Protein AF-A0A818W691-F1 (afdb_monomer_lite)

Secondary structure (DSSP, 8-state):
--HHHHHHHHHHHHHHHHHHHHHHHHHHHHHHHHHHTT-TTTTTS-HHHHHHHHHHHHHHHHHHHHHHHHHH--SSTTHHHHHHHHHHHHHHHHHHHHHHHHHHHHHHHHHHHHHHHHTT---HHHHHHHHHHHHHHHHHHHHHHHHHHHHHHHHHHHHHHHHHHHHHHHHHTT--

Sequence (176 aa):
MSHVSEIWIGSLVFGPIFAILFGTSSSSLVLGFIKYHECPLQPLLPQGLIGFGLIGSICSIVALILTIVSYFKVDDSGTHLWYLLYAIIMLVVYGICTITWTAIIILILRTKYSYYQSNNRMDPKSFCNSQIYHFTCIFAAIGATLVLISGIWLILCLCRKFHRFLRKTLSIEKSQ

Organism: NCBI:txid392032

pLDDT: mean 71.02, std 13.77, range [42.53, 91.44]

Foldseek 3Di:
DPPVVPVLLVLLVVLLVLLCVLLVVLVVVVVVVCVVDPDPCVPVPDVVLVVLSVLLNVLSVQLNVLQVVLVVPVPDPPVSLVSLVSSLVSLVSSLVSLVVSLVVLVVVVVVVVVVCVVVVDPDVVVVVVVVVSVVSSVSSVVSSVSSVVSSVVSVVVSVVVVVVVVVVVVVVVVVD

Radius of gyration: 21.74 Å; chains: 1; bounding box: 58×25×66 Å

Structure (mmCIF, N/CA/C/O backbone):
data_AF-A0A818W691-F1
#
_entry.id   AF-A0A818W691-F1
#
loop_
_atom_site.group_PDB
_atom_site.id
_atom_site.type_symbol
_atom_site.label_atom_id
_atom_site.label_alt_id
_atom_site.label_comp_id
_atom_site.label_asym_id
_atom_site.label_entity_id
_atom_site.label_seq_id
_atom_site.pdbx_PDB_ins_code
_atom_site.Cartn_x
_atom_site.Cartn_y
_atom_site.Cartn_z
_atom_site.occupancy
_atom_site.B_iso_or_equiv
_atom_site.auth_seq_id
_atom_site.auth_comp_id
_atom_site.auth_asym_id
_atom_site.auth_atom_id
_atom_site.pdbx_PDB_model_num
ATOM 1 N N . MET A 1 1 ? -1.753 -1.498 31.728 1.00 46.81 1 MET A N 1
ATOM 2 C CA . MET A 1 1 ? -2.183 -1.793 30.337 1.00 46.81 1 MET A CA 1
ATOM 3 C C . MET A 1 1 ? -2.006 -0.582 29.397 1.00 46.81 1 MET A C 1
ATOM 5 O O . MET A 1 1 ? -2.586 -0.596 28.323 1.00 46.81 1 MET A O 1
ATOM 9 N N . SER A 1 2 ? -1.195 0.429 29.760 1.00 50.66 2 SER A N 1
ATOM 10 C CA . SER A 1 2 ? -1.089 1.734 29.071 1.00 50.66 2 SER A CA 1
ATOM 11 C C . SER A 1 2 ? 0.131 1.895 28.148 1.00 50.66 2 SER A C 1
ATOM 13 O O . SER A 1 2 ? 0.031 2.585 27.142 1.00 50.66 2 SER A O 1
ATOM 15 N N . HIS A 1 3 ? 1.254 1.218 28.409 1.00 42.53 3 HIS A N 1
ATOM 16 C CA . HIS A 1 3 ? 2.456 1.362 27.565 1.00 42.53 3 HIS A CA 1
ATOM 17 C C . HIS A 1 3 ? 2.389 0.615 26.226 1.00 42.53 3 HIS A C 1
ATOM 19 O O . HIS A 1 3 ? 3.056 0.985 25.264 1.00 42.53 3 HIS A O 1
ATOM 25 N N . VAL A 1 4 ? 1.557 -0.426 26.141 1.00 47.03 4 VAL A N 1
ATOM 26 C CA . VAL A 1 4 ? 1.368 -1.183 24.897 1.00 47.03 4 VAL A CA 1
ATOM 27 C C . VAL A 1 4 ? 0.555 -0.361 23.887 1.00 47.03 4 VAL A C 1
ATOM 29 O O . VAL A 1 4 ? 0.686 -0.580 22.701 1.00 47.03 4 VAL A O 1
ATOM 32 N N . SER A 1 5 ? -0.230 0.637 24.295 1.00 55.06 5 SER A N 1
ATOM 33 C CA . SER A 1 5 ? -1.013 1.465 23.359 1.00 55.06 5 SER A CA 1
ATOM 34 C C . SER A 1 5 ? -0.168 2.440 22.526 1.00 55.06 5 SER A C 1
ATOM 36 O O . SER A 1 5 ? -0.491 2.680 21.366 1.00 55.06 5 SER A O 1
ATOM 38 N N . GLU A 1 6 ? 0.921 2.982 23.077 1.00 49.81 6 GLU A N 1
ATOM 39 C CA . GLU A 1 6 ? 1.684 4.074 22.443 1.00 49.81 6 GLU A CA 1
ATOM 40 C C . GLU A 1 6 ? 2.634 3.580 21.347 1.00 49.81 6 GLU A C 1
ATOM 42 O O . GLU A 1 6 ? 2.673 4.143 20.253 1.00 49.81 6 GLU A O 1
ATOM 47 N N . ILE A 1 7 ? 3.329 2.461 21.591 1.00 53.62 7 ILE A N 1
ATOM 48 C CA . ILE A 1 7 ? 4.198 1.819 20.587 1.00 53.62 7 ILE A CA 1
ATOM 49 C C . ILE A 1 7 ? 3.382 1.424 19.341 1.00 53.62 7 ILE A C 1
ATOM 51 O O . ILE A 1 7 ? 3.885 1.458 18.219 1.00 53.62 7 ILE A O 1
ATOM 55 N N . TRP A 1 8 ? 2.099 1.104 19.527 1.00 57.72 8 TRP A N 1
ATOM 56 C CA . TRP A 1 8 ? 1.215 0.598 18.480 1.00 57.72 8 TRP A CA 1
ATOM 57 C C . TRP A 1 8 ? 0.685 1.705 17.575 1.00 57.72 8 TRP A C 1
ATOM 59 O O . TRP A 1 8 ? 0.510 1.479 16.381 1.00 57.72 8 TRP A O 1
ATOM 69 N N . ILE A 1 9 ? 0.486 2.907 18.119 1.00 60.22 9 ILE A N 1
ATOM 70 C CA . ILE A 1 9 ? 0.167 4.100 17.327 1.00 60.22 9 ILE A CA 1
ATOM 71 C C . ILE A 1 9 ? 1.345 4.429 16.413 1.00 60.22 9 ILE A C 1
ATOM 73 O O . ILE A 1 9 ? 1.136 4.682 15.231 1.00 60.22 9 ILE A O 1
ATOM 77 N N . GLY A 1 10 ? 2.577 4.324 16.924 1.00 56.06 10 GLY A N 1
ATOM 78 C CA . GLY A 1 10 ? 3.783 4.472 16.114 1.00 56.06 10 GLY A CA 1
ATOM 79 C C . GLY A 1 10 ? 3.757 3.544 14.901 1.00 56.06 10 GLY A C 1
ATOM 80 O O . GLY A 1 10 ? 3.788 4.013 13.768 1.00 56.06 10 GLY A O 1
ATOM 81 N N . SER A 1 11 ? 3.608 2.233 15.110 1.00 57.53 11 SER A N 1
ATOM 82 C CA . SER A 1 11 ? 3.603 1.247 14.014 1.00 57.53 11 SER A CA 1
ATOM 83 C C . SER A 1 11 ? 2.513 1.514 12.966 1.00 57.53 11 SER A C 1
ATOM 85 O O . SER A 1 11 ? 2.735 1.331 11.769 1.00 57.53 11 SER A O 1
ATOM 87 N N . LEU A 1 12 ? 1.342 1.965 13.420 1.00 55.66 12 LEU A N 1
ATOM 88 C CA . LEU A 1 12 ? 0.167 2.207 12.586 1.00 55.66 12 LEU A CA 1
ATOM 89 C C . LEU A 1 12 ? 0.257 3.532 11.811 1.00 55.66 12 LEU A C 1
ATOM 91 O O . LEU A 1 12 ? -0.306 3.641 10.728 1.00 55.66 12 LEU A O 1
ATOM 95 N N . VAL A 1 13 ? 1.015 4.504 12.323 1.00 63.59 13 VAL A N 1
ATOM 96 C CA . VAL A 1 13 ? 1.348 5.767 11.645 1.00 63.59 13 VAL A CA 1
ATOM 97 C C . VAL A 1 13 ? 2.524 5.584 10.678 1.00 63.59 13 VAL A C 1
ATOM 99 O O . VAL A 1 13 ? 2.503 6.124 9.571 1.00 63.59 13 VAL A O 1
ATOM 102 N N . PHE A 1 14 ? 3.528 4.779 11.040 1.00 60.81 14 PHE A N 1
ATOM 103 C CA . PHE A 1 14 ? 4.702 4.553 10.194 1.00 60.81 14 PHE A CA 1
ATOM 104 C C . PHE A 1 14 ? 4.373 3.783 8.911 1.00 60.81 14 PHE A C 1
ATOM 106 O O . PHE A 1 14 ? 4.964 4.087 7.880 1.00 60.81 14 PHE A O 1
ATOM 113 N N . GLY A 1 15 ? 3.415 2.848 8.931 1.00 62.84 15 GLY A N 1
ATOM 114 C CA . GLY A 1 15 ? 3.008 2.089 7.739 1.00 62.84 15 GLY A CA 1
ATOM 115 C C . GLY A 1 15 ? 2.521 2.978 6.579 1.00 62.84 15 GLY A C 1
ATOM 116 O O . GLY A 1 15 ? 3.100 2.917 5.495 1.00 62.84 15 GLY A O 1
ATOM 117 N N . PRO A 1 16 ? 1.518 3.850 6.789 1.00 53.06 16 PRO A N 1
ATOM 118 C CA . PRO A 1 16 ? 1.039 4.818 5.800 1.00 53.06 16 PRO A CA 1
ATOM 119 C C . PRO A 1 16 ? 2.085 5.859 5.389 1.00 53.06 16 PRO A C 1
ATOM 121 O O . PRO A 1 16 ? 2.138 6.237 4.224 1.00 53.06 16 PRO A O 1
ATOM 124 N N . ILE A 1 17 ? 2.942 6.313 6.312 1.00 63.97 17 ILE A N 1
ATOM 125 C CA . ILE A 1 17 ? 4.031 7.246 5.980 1.00 63.97 17 ILE A CA 1
ATOM 126 C C . ILE A 1 17 ? 5.045 6.572 5.053 1.00 63.97 17 ILE A C 1
ATOM 128 O O . ILE A 1 17 ? 5.413 7.153 4.036 1.00 63.97 17 ILE A O 1
ATOM 132 N N . PHE A 1 18 ? 5.451 5.335 5.346 1.00 59.34 18 PHE A N 1
ATOM 133 C CA . PHE A 1 18 ? 6.291 4.547 4.445 1.00 59.34 18 PHE A CA 1
ATOM 134 C C . PHE A 1 18 ? 5.572 4.272 3.116 1.00 59.34 18 PHE A C 1
ATOM 136 O O . PHE A 1 18 ? 6.161 4.437 2.057 1.00 59.34 18 PHE A O 1
ATOM 143 N N . ALA A 1 19 ? 4.285 3.931 3.127 1.00 54.50 19 ALA A N 1
ATOM 144 C CA . ALA A 1 19 ? 3.497 3.752 1.908 1.00 54.50 19 ALA A CA 1
ATOM 145 C C . ALA A 1 19 ? 3.485 5.007 1.019 1.00 54.50 19 ALA A C 1
ATOM 147 O O . ALA A 1 19 ? 3.693 4.909 -0.187 1.00 54.50 19 ALA A O 1
ATOM 148 N N . ILE A 1 20 ? 3.301 6.191 1.608 1.00 60.81 20 ILE A N 1
ATOM 149 C CA . ILE A 1 20 ? 3.316 7.465 0.884 1.00 60.81 20 ILE A CA 1
ATOM 150 C C . ILE A 1 20 ? 4.730 7.775 0.401 1.00 60.81 20 ILE A C 1
ATOM 152 O O . ILE A 1 20 ? 4.916 8.012 -0.789 1.00 60.81 20 ILE A O 1
ATOM 156 N N . LEU A 1 21 ? 5.733 7.731 1.282 1.00 59.38 21 LEU A N 1
ATOM 157 C CA . LEU A 1 21 ? 7.122 8.031 0.933 1.00 59.38 21 LEU A CA 1
ATOM 158 C C . LEU A 1 21 ? 7.630 7.107 -0.167 1.00 59.38 21 LEU A C 1
ATOM 160 O O . LEU A 1 21 ? 8.234 7.580 -1.117 1.00 59.38 21 LEU A O 1
ATOM 164 N N . PHE A 1 22 ? 7.359 5.810 -0.104 1.00 55.41 22 PHE A N 1
ATOM 165 C CA . PHE A 1 22 ? 7.878 4.869 -1.092 1.00 55.41 22 PHE A CA 1
ATOM 166 C C . PHE A 1 22 ? 6.965 4.740 -2.321 1.00 55.41 22 PHE A C 1
ATOM 168 O O . PHE A 1 22 ? 7.475 4.595 -3.431 1.00 55.41 22 PHE A O 1
ATOM 175 N N . GLY A 1 23 ? 5.642 4.874 -2.185 1.00 53.00 23 GLY A N 1
ATOM 176 C CA . GLY A 1 23 ? 4.678 4.802 -3.294 1.00 53.00 23 GLY A CA 1
ATOM 177 C C . GLY A 1 23 ? 4.616 6.062 -4.169 1.00 53.00 23 GLY A C 1
ATOM 178 O O . GLY A 1 23 ? 4.539 5.971 -5.397 1.00 53.00 23 GLY A O 1
ATOM 179 N N . THR A 1 24 ? 4.716 7.257 -3.575 1.00 61.56 24 THR A N 1
ATOM 180 C CA . THR A 1 24 ? 4.708 8.523 -4.339 1.00 61.56 24 THR A CA 1
ATOM 181 C C . THR A 1 24 ? 6.079 8.851 -4.931 1.00 61.56 24 THR A C 1
ATOM 183 O O . THR A 1 24 ? 6.164 9.292 -6.084 1.00 61.56 24 THR A O 1
ATOM 186 N N . SER A 1 25 ? 7.163 8.562 -4.201 1.00 53.34 25 SER A N 1
ATOM 187 C CA . SER A 1 25 ? 8.526 8.762 -4.708 1.00 53.34 25 SER A CA 1
ATOM 188 C C . SER A 1 25 ? 8.839 7.826 -5.864 1.00 53.34 25 SER A C 1
ATOM 190 O O . SER A 1 25 ? 9.419 8.273 -6.846 1.00 53.34 25 SER A O 1
ATOM 192 N N . SER A 1 26 ? 8.412 6.558 -5.800 1.00 56.44 26 SER A N 1
ATOM 193 C CA . SER A 1 26 ? 8.598 5.610 -6.906 1.00 56.44 26 SER A CA 1
ATOM 194 C C . SER A 1 26 ? 7.853 6.051 -8.165 1.00 56.44 26 SER A C 1
ATOM 196 O O . SER A 1 26 ? 8.435 6.039 -9.245 1.00 56.44 26 SER A O 1
ATOM 198 N N . SER A 1 27 ? 6.619 6.542 -8.036 1.00 56.25 27 SER A N 1
ATOM 199 C CA . SER A 1 27 ? 5.847 7.074 -9.167 1.00 56.25 27 SER A CA 1
ATOM 200 C C . SER A 1 27 ? 6.526 8.291 -9.813 1.00 56.25 27 SER A C 1
ATOM 202 O O . SER A 1 27 ? 6.600 8.385 -11.037 1.00 56.25 27 SER A O 1
ATOM 204 N N . SER A 1 28 ? 7.085 9.192 -8.999 1.00 55.03 28 SER A N 1
ATOM 205 C CA . SER A 1 28 ? 7.739 10.428 -9.457 1.00 55.03 28 SER A CA 1
ATOM 206 C C . SER A 1 28 ? 9.132 10.181 -10.051 1.00 55.03 28 SER A C 1
ATOM 208 O O . SER A 1 28 ? 9.478 10.777 -11.069 1.00 55.03 28 SER A O 1
ATOM 210 N N . LEU A 1 29 ? 9.914 9.262 -9.470 1.00 54.25 29 LEU A N 1
ATOM 211 C CA . LEU A 1 29 ? 11.198 8.801 -10.015 1.00 54.25 29 LEU A CA 1
ATOM 212 C C . LEU A 1 29 ? 11.010 8.075 -11.347 1.00 54.25 29 LEU A C 1
ATOM 214 O O . LEU A 1 29 ? 11.737 8.349 -12.300 1.00 54.25 29 LEU A O 1
ATOM 218 N N . VAL A 1 30 ? 10.006 7.198 -11.435 1.00 54.53 30 VAL A N 1
ATOM 219 C CA . VAL A 1 30 ? 9.669 6.493 -12.677 1.00 54.53 30 VAL A CA 1
ATOM 220 C C . VAL A 1 30 ? 9.212 7.489 -13.750 1.00 54.53 30 VAL A C 1
ATOM 222 O O . VAL A 1 30 ? 9.697 7.422 -14.876 1.00 54.53 30 VAL A O 1
ATOM 225 N N . LEU A 1 31 ? 8.367 8.471 -13.412 1.00 51.84 31 LEU A N 1
ATOM 226 C CA . LEU A 1 31 ? 7.944 9.532 -14.339 1.00 51.84 31 LEU A CA 1
ATOM 227 C C . LEU A 1 31 ? 9.098 10.438 -14.789 1.00 51.84 31 LEU A C 1
ATOM 229 O O . LEU A 1 31 ? 9.180 10.775 -15.970 1.00 51.84 31 LEU A O 1
ATOM 233 N N . GLY A 1 32 ? 10.007 10.800 -13.880 1.00 54.72 32 GLY A N 1
ATOM 234 C CA . GLY A 1 32 ? 11.215 11.560 -14.200 1.00 54.72 32 GLY A CA 1
ATOM 235 C C . GLY A 1 32 ? 12.119 10.813 -15.180 1.00 54.72 32 GLY A C 1
ATOM 236 O O . GLY A 1 32 ? 12.560 11.394 -16.168 1.00 54.72 32 GLY A O 1
ATOM 237 N N . PHE A 1 33 ? 12.312 9.507 -14.974 1.00 53.66 33 PHE A N 1
ATOM 238 C CA . PHE A 1 33 ? 13.090 8.651 -15.875 1.00 53.66 33 PHE A CA 1
ATOM 239 C C . PHE A 1 33 ? 12.424 8.435 -17.240 1.00 53.66 33 PHE A C 1
ATOM 241 O O . PHE A 1 33 ? 13.113 8.432 -18.259 1.00 53.66 33 PHE A O 1
ATOM 248 N N . ILE A 1 34 ? 11.095 8.284 -17.282 1.00 50.22 34 ILE A N 1
ATOM 249 C CA . ILE A 1 34 ? 10.334 8.176 -18.539 1.00 50.22 34 ILE A CA 1
ATOM 250 C C . ILE A 1 34 ? 10.419 9.481 -19.335 1.00 50.22 34 ILE A C 1
ATOM 252 O O . ILE A 1 34 ? 10.507 9.437 -20.554 1.00 50.22 34 ILE A O 1
ATOM 256 N N . LYS A 1 35 ? 10.424 10.637 -18.664 1.00 47.94 35 LYS A N 1
ATOM 257 C CA . LYS A 1 35 ? 10.560 11.943 -19.320 1.00 47.94 35 LYS A CA 1
ATOM 258 C C . LYS A 1 35 ? 11.983 12.203 -19.829 1.00 47.94 35 LYS A C 1
ATOM 260 O O . LYS A 1 35 ? 12.150 12.941 -20.791 1.00 47.94 35 LYS A O 1
ATOM 265 N N . TYR A 1 36 ? 12.995 11.611 -19.190 1.00 45.16 36 TYR A N 1
ATOM 266 C CA . TYR A 1 36 ? 14.406 11.815 -19.537 1.00 45.16 36 TYR A CA 1
ATOM 267 C C . TYR A 1 36 ? 14.874 10.998 -20.749 1.00 45.16 36 TYR A C 1
ATOM 269 O O . TYR A 1 36 ? 15.853 11.349 -21.402 1.00 45.16 36 TYR A O 1
ATOM 277 N N . HIS A 1 37 ? 14.184 9.904 -21.061 1.00 51.91 37 HIS A N 1
ATOM 278 C CA . HIS A 1 37 ? 14.412 9.145 -22.280 1.00 51.91 37 HIS A CA 1
ATOM 279 C C . HIS A 1 37 ? 13.219 9.363 -23.201 1.00 51.91 37 HIS A C 1
ATOM 281 O O . HIS A 1 37 ? 12.149 8.844 -22.908 1.00 51.91 37 HIS A O 1
ATOM 287 N N . GLU A 1 38 ? 13.411 10.098 -24.301 1.00 44.25 38 GLU A N 1
ATOM 288 C CA . GLU A 1 38 ? 12.469 10.263 -25.422 1.00 44.25 38 GLU A CA 1
ATOM 289 C C . GLU A 1 38 ? 12.095 8.899 -26.030 1.00 44.25 38 GLU A C 1
ATOM 291 O O . GLU A 1 38 ? 12.539 8.489 -27.098 1.00 44.25 38 GLU A O 1
ATOM 296 N N . CYS A 1 39 ? 11.325 8.114 -25.291 1.00 45.84 39 CYS A N 1
ATOM 297 C CA . CYS A 1 39 ? 10.866 6.806 -25.687 1.00 45.84 39 CYS A CA 1
ATOM 298 C C . CYS A 1 39 ? 9.497 7.009 -26.342 1.00 45.84 39 CYS A C 1
ATOM 300 O O . CYS A 1 39 ? 8.553 7.372 -25.636 1.00 45.84 39 CYS A O 1
ATOM 302 N N . PRO A 1 40 ? 9.318 6.698 -27.638 1.00 46.47 40 PRO A N 1
ATOM 303 C CA . PRO A 1 40 ? 8.019 6.793 -28.318 1.00 46.47 40 PRO A CA 1
ATOM 304 C C . PRO A 1 40 ? 6.945 5.826 -27.765 1.00 46.47 40 PRO A C 1
ATOM 306 O O . PRO A 1 40 ? 5.837 5.767 -28.283 1.00 46.47 40 PRO A O 1
ATOM 309 N N . LEU A 1 41 ? 7.245 5.089 -26.686 1.00 44.41 41 LEU A N 1
ATOM 310 C CA . LEU A 1 41 ? 6.322 4.266 -25.892 1.00 44.41 41 LEU A CA 1
ATOM 311 C C . LEU A 1 41 ? 5.633 5.020 -24.738 1.00 44.41 41 LEU A C 1
ATOM 313 O O . LEU A 1 41 ? 4.806 4.434 -24.040 1.00 44.41 41 LEU A O 1
ATOM 317 N N . GLN A 1 42 ? 5.918 6.315 -24.557 1.00 45.03 42 GLN A N 1
ATOM 318 C CA . GLN A 1 42 ? 5.209 7.190 -23.619 1.00 45.03 42 GLN A CA 1
ATOM 319 C C . GLN A 1 42 ? 3.663 7.153 -23.725 1.00 45.03 42 GLN A C 1
ATOM 321 O O . GLN A 1 42 ? 3.032 7.253 -22.674 1.00 45.03 42 GLN A O 1
ATOM 326 N N . PRO A 1 43 ? 3.016 6.940 -24.897 1.00 49.78 43 PRO A N 1
ATOM 327 C CA . PRO A 1 43 ? 1.554 6.828 -24.949 1.00 49.78 43 PRO A CA 1
ATOM 328 C C . PRO A 1 43 ? 0.994 5.489 -24.432 1.00 49.78 43 PRO A C 1
ATOM 330 O O . PRO A 1 43 ? -0.202 5.404 -24.170 1.00 49.78 43 PRO A O 1
ATOM 333 N N . LEU A 1 44 ? 1.823 4.447 -24.271 1.00 46.41 44 LEU A N 1
ATOM 334 C CA . LEU A 1 44 ? 1.392 3.097 -23.866 1.00 46.41 44 LEU A CA 1
ATOM 335 C C . LEU A 1 44 ? 1.674 2.766 -22.398 1.00 46.41 44 LEU A C 1
ATOM 337 O O . LEU A 1 44 ? 1.136 1.781 -21.898 1.00 46.41 44 LEU A O 1
ATOM 341 N N . LEU A 1 45 ? 2.493 3.564 -21.705 1.00 50.97 45 LEU A N 1
ATOM 342 C CA . LEU A 1 45 ? 2.561 3.555 -20.242 1.00 50.97 45 LEU A CA 1
ATOM 343 C C . LEU A 1 45 ? 1.256 4.185 -19.747 1.00 50.97 45 LEU A C 1
ATOM 345 O O . LEU A 1 45 ? 1.136 5.411 -19.741 1.00 50.97 45 LEU A O 1
ATOM 349 N N . PRO A 1 46 ? 0.230 3.378 -19.434 1.00 54.47 46 PRO A N 1
ATOM 350 C CA . PRO A 1 46 ? -1.129 3.870 -19.366 1.00 54.47 46 PRO A CA 1
ATOM 351 C C . PRO A 1 46 ? -1.218 4.857 -18.210 1.00 54.47 46 PRO A C 1
ATOM 353 O O . PRO A 1 46 ? -0.753 4.562 -17.110 1.00 54.47 46 PRO A O 1
ATOM 356 N N . GLN A 1 47 ? -1.902 5.981 -18.410 1.00 60.16 47 GLN A N 1
ATOM 357 C CA . GLN A 1 47 ? -2.348 6.850 -17.313 1.00 60.16 47 GLN A CA 1
ATOM 358 C C . GLN A 1 47 ? -3.034 6.042 -16.186 1.00 60.16 47 GLN A C 1
ATOM 360 O O . GLN A 1 47 ? -2.975 6.421 -15.018 1.00 60.16 47 GLN A O 1
ATOM 365 N N . GLY A 1 48 ? -3.598 4.869 -16.511 1.00 59.12 48 GLY A N 1
ATOM 366 C CA . GLY A 1 48 ? -4.130 3.904 -15.547 1.00 59.12 48 GLY A CA 1
ATOM 367 C C . GLY A 1 48 ? -3.118 3.374 -14.520 1.00 59.12 48 GLY A C 1
ATOM 368 O O . GLY A 1 48 ? -3.496 3.163 -13.373 1.00 59.12 48 GLY A O 1
ATOM 369 N N . LEU A 1 49 ? -1.832 3.221 -14.866 1.00 65.56 49 LEU A N 1
ATOM 370 C CA . LEU A 1 49 ? -0.784 2.806 -13.916 1.00 65.56 49 LEU A CA 1
ATOM 371 C C . LEU A 1 49 ? -0.563 3.869 -12.834 1.00 65.56 49 LEU A C 1
ATOM 373 O O . LEU A 1 49 ? -0.401 3.542 -11.661 1.00 65.56 49 LEU A O 1
ATOM 377 N N . ILE A 1 50 ? -0.617 5.144 -13.218 1.00 68.81 50 ILE A N 1
ATOM 378 C CA . ILE A 1 50 ? -0.575 6.261 -12.270 1.00 68.81 50 ILE A CA 1
ATOM 379 C C . ILE A 1 50 ? -1.848 6.237 -11.417 1.00 68.81 50 ILE A C 1
ATOM 381 O O . ILE A 1 50 ? -1.765 6.364 -10.199 1.00 68.81 50 ILE A O 1
ATOM 385 N N . GLY A 1 51 ? -3.004 5.974 -12.037 1.00 77.56 51 GLY A N 1
ATOM 386 C CA . GLY A 1 51 ? -4.299 5.867 -11.364 1.00 77.56 51 GLY A CA 1
ATOM 387 C C . GLY A 1 51 ? -4.314 4.871 -10.200 1.00 77.56 51 GLY A C 1
ATOM 388 O O . GLY A 1 51 ? -4.723 5.239 -9.102 1.00 77.56 51 GLY A O 1
ATOM 389 N N . PHE A 1 52 ? -3.817 3.642 -10.387 1.00 80.88 52 PHE A N 1
ATOM 390 C CA . PHE A 1 52 ? -3.811 2.635 -9.313 1.00 80.88 52 PHE A CA 1
ATOM 391 C C . PHE A 1 52 ? -2.921 3.019 -8.125 1.00 80.88 52 PHE A C 1
ATOM 393 O O . PHE A 1 52 ? -3.334 2.849 -6.976 1.00 80.88 52 PHE A O 1
ATOM 400 N N . GLY A 1 53 ? -1.729 3.569 -8.383 1.00 75.62 53 GLY A N 1
ATOM 401 C CA . GLY A 1 53 ? -0.833 4.042 -7.321 1.00 75.62 53 GLY A CA 1
ATOM 402 C C . GLY A 1 53 ? -1.429 5.214 -6.529 1.00 75.62 53 GLY A C 1
ATOM 403 O O . GLY A 1 53 ? -1.342 5.259 -5.298 1.00 75.62 53 GLY A O 1
ATOM 404 N N . LEU A 1 54 ? -2.099 6.135 -7.227 1.00 82.50 54 LEU A N 1
ATOM 405 C CA . LEU A 1 54 ? -2.744 7.308 -6.634 1.00 82.50 54 LEU A CA 1
ATOM 406 C C . LEU A 1 54 ? -3.973 6.924 -5.799 1.00 82.50 54 LEU A C 1
ATOM 408 O O . LEU A 1 54 ? -4.083 7.351 -4.651 1.00 82.50 54 LEU A O 1
ATOM 412 N N . ILE A 1 55 ? -4.847 6.060 -6.329 1.00 86.12 55 ILE A N 1
ATOM 413 C CA . ILE A 1 55 ? -6.006 5.522 -5.596 1.00 86.12 55 ILE A CA 1
ATOM 414 C C . ILE A 1 55 ? -5.537 4.804 -4.331 1.00 86.12 55 ILE A C 1
ATOM 416 O O . ILE A 1 55 ? -6.059 5.069 -3.251 1.00 86.12 55 ILE A O 1
ATOM 420 N N . GLY A 1 56 ? -4.506 3.960 -4.441 1.00 84.38 56 GLY A N 1
ATOM 421 C CA . GLY A 1 56 ? -3.933 3.276 -3.287 1.00 84.38 56 GLY A CA 1
ATOM 422 C C . GLY A 1 56 ? -3.447 4.248 -2.207 1.00 84.38 56 GLY A C 1
ATOM 423 O O . GLY A 1 56 ? -3.778 4.090 -1.031 1.00 84.38 56 GLY A O 1
ATOM 424 N N . SER A 1 57 ? -2.737 5.302 -2.610 1.00 79.81 57 SER A N 1
ATOM 425 C CA . SER A 1 57 ? -2.244 6.337 -1.692 1.00 79.81 57 SER A CA 1
ATOM 426 C C . SER A 1 57 ? -3.389 7.074 -0.986 1.00 79.81 57 SER A C 1
ATOM 428 O O . SER A 1 57 ? -3.341 7.268 0.229 1.00 79.81 57 SER A O 1
ATOM 430 N N . ILE A 1 58 ? -4.452 7.429 -1.717 1.00 87.62 58 ILE A N 1
ATOM 431 C CA . ILE A 1 58 ? -5.650 8.066 -1.151 1.00 87.62 58 ILE A CA 1
ATOM 432 C C . ILE A 1 58 ? -6.329 7.128 -0.149 1.00 87.62 58 ILE A C 1
ATOM 434 O O . ILE A 1 58 ? -6.619 7.545 0.970 1.00 87.62 58 ILE A O 1
ATOM 438 N N . CYS A 1 59 ? -6.533 5.856 -0.504 1.00 89.38 59 CYS A N 1
ATOM 439 C CA . CYS A 1 59 ? -7.116 4.862 0.397 1.00 89.38 59 CYS A CA 1
ATOM 440 C C . CYS A 1 59 ? -6.297 4.710 1.686 1.00 89.38 59 CYS A C 1
ATOM 442 O O . CYS A 1 59 ? -6.876 4.659 2.770 1.00 89.38 59 CYS A O 1
ATOM 444 N N . SER A 1 60 ? -4.964 4.718 1.596 1.00 83.06 60 SER A N 1
ATOM 445 C CA . SER A 1 60 ? -4.080 4.687 2.767 1.00 83.06 60 SER A CA 1
A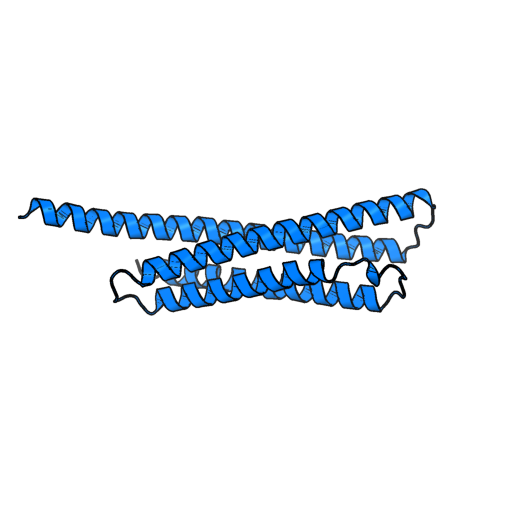TOM 446 C C . SER A 1 60 ? -4.259 5.919 3.668 1.00 83.06 60 SER A C 1
ATOM 448 O O . SER A 1 60 ? -4.332 5.786 4.890 1.00 83.06 60 SER A O 1
ATOM 450 N N . ILE A 1 61 ? -4.367 7.120 3.089 1.00 86.88 61 ILE A N 1
ATOM 451 C CA . ILE A 1 61 ? -4.595 8.364 3.847 1.00 86.88 61 ILE A CA 1
ATOM 452 C C . ILE A 1 61 ? -5.968 8.338 4.526 1.00 86.88 61 ILE A C 1
ATOM 454 O O . ILE A 1 61 ? -6.080 8.636 5.714 1.00 86.88 61 ILE A O 1
ATOM 458 N N . VAL A 1 62 ? -7.011 7.939 3.796 1.00 91.31 62 VAL A N 1
ATOM 459 C CA . VAL A 1 62 ? -8.372 7.831 4.335 1.00 91.31 62 VAL A CA 1
ATOM 460 C C . VAL A 1 62 ? -8.420 6.807 5.470 1.00 91.31 62 VAL A C 1
ATOM 462 O O . VAL A 1 62 ? -8.988 7.097 6.520 1.00 91.31 62 VAL A O 1
ATOM 465 N N . ALA A 1 63 ? -7.773 5.648 5.318 1.00 87.38 63 ALA A N 1
ATOM 466 C CA . ALA A 1 63 ? -7.677 4.645 6.377 1.00 87.38 63 ALA A CA 1
ATOM 467 C C . ALA A 1 63 ? -6.998 5.188 7.645 1.00 87.38 63 ALA A C 1
ATOM 469 O O . ALA A 1 63 ? -7.470 4.937 8.758 1.00 87.38 63 ALA A O 1
ATOM 470 N N . LEU A 1 64 ? -5.918 5.960 7.485 1.00 85.44 64 LEU A N 1
ATOM 471 C CA . LEU A 1 64 ? -5.222 6.601 8.598 1.00 85.44 64 LEU A CA 1
ATOM 472 C C . LEU A 1 64 ? -6.136 7.601 9.319 1.00 85.44 64 LEU A C 1
ATOM 474 O O . LEU A 1 64 ? -6.286 7.517 10.537 1.00 85.44 64 LEU A O 1
ATOM 478 N N . ILE A 1 65 ? -6.797 8.494 8.576 1.00 90.62 65 ILE A N 1
ATOM 479 C CA . ILE A 1 65 ? -7.732 9.480 9.141 1.00 90.62 65 ILE A CA 1
ATOM 480 C C . ILE A 1 65 ? -8.864 8.773 9.890 1.00 90.62 65 ILE A C 1
ATOM 482 O O . ILE A 1 65 ? -9.152 9.124 11.031 1.00 90.62 65 ILE A O 1
ATOM 486 N N . LEU A 1 66 ? -9.474 7.745 9.294 1.00 91.44 66 LEU A N 1
ATOM 487 C CA . LEU A 1 66 ? -10.548 6.972 9.924 1.00 91.44 66 LEU A CA 1
ATOM 488 C C . LEU A 1 66 ? -10.085 6.287 11.213 1.00 91.44 66 LEU A C 1
ATOM 490 O O . LEU A 1 66 ? -10.826 6.265 12.196 1.00 91.44 66 LEU A O 1
ATOM 494 N N . THR A 1 67 ? -8.854 5.773 11.237 1.00 85.94 67 THR A N 1
ATOM 495 C CA . THR A 1 67 ? -8.285 5.155 12.440 1.00 85.94 67 THR A CA 1
ATOM 496 C C . THR A 1 67 ? -8.057 6.188 13.543 1.00 85.94 67 THR A C 1
ATOM 498 O O . THR A 1 67 ? -8.410 5.940 14.695 1.00 85.94 67 THR A O 1
ATOM 501 N N . ILE A 1 68 ? -7.542 7.371 13.197 1.00 86.88 68 ILE A N 1
ATOM 502 C CA . ILE A 1 68 ? -7.357 8.486 14.137 1.00 86.88 68 ILE A CA 1
ATOM 503 C C . ILE A 1 68 ? -8.713 8.965 14.677 1.00 86.88 68 ILE A C 1
ATOM 505 O O . ILE A 1 68 ? -8.886 9.107 15.884 1.00 86.88 68 ILE A O 1
ATOM 509 N N . VAL A 1 69 ? -9.712 9.154 13.813 1.00 89.50 69 VAL A N 1
ATOM 510 C CA . VAL A 1 69 ? -11.069 9.555 14.223 1.00 89.50 69 VAL A CA 1
ATOM 511 C C . VAL A 1 69 ? -11.700 8.503 15.138 1.00 89.50 69 VAL A C 1
ATOM 513 O O . VAL A 1 69 ? -12.288 8.852 16.162 1.00 89.50 69 VAL A O 1
ATOM 516 N N . SER A 1 70 ? -11.532 7.215 14.819 1.00 86.50 70 SER A N 1
ATOM 517 C CA . SER A 1 70 ? -11.979 6.114 15.679 1.00 86.50 70 SER A CA 1
ATOM 518 C C . SER A 1 70 ? -11.294 6.119 17.047 1.00 86.50 70 SER A C 1
ATOM 520 O O . SER A 1 70 ? -11.875 5.596 17.999 1.00 86.50 70 SER A O 1
ATOM 522 N N . TYR A 1 71 ? -10.071 6.642 17.144 1.00 82.12 71 TYR A N 1
ATOM 523 C CA . TYR A 1 71 ? -9.344 6.750 18.404 1.00 82.12 71 TYR A CA 1
ATOM 524 C C . TYR A 1 71 ? -9.873 7.888 19.279 1.00 82.12 71 TYR A C 1
ATOM 526 O O . TYR A 1 71 ? -9.957 7.711 20.485 1.00 82.12 71 TYR A O 1
ATOM 534 N N . PHE A 1 72 ? -10.270 9.025 18.701 1.00 84.00 72 PHE A N 1
ATOM 535 C CA . PHE A 1 72 ? -10.787 10.159 19.479 1.00 84.00 72 PHE A CA 1
ATOM 536 C C .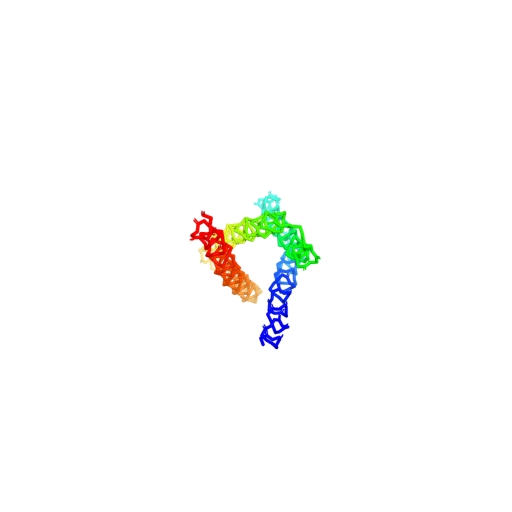 PHE A 1 72 ? -12.267 10.024 19.870 1.00 84.00 72 PHE A C 1
ATOM 538 O O . PHE A 1 72 ? -12.670 10.544 20.905 1.00 84.00 72 PHE A O 1
ATOM 545 N N . LYS A 1 73 ? -13.087 9.303 19.094 1.00 80.81 73 LYS A N 1
ATOM 546 C CA . LYS A 1 73 ? -14.518 9.080 19.392 1.00 80.81 73 LYS A CA 1
ATOM 547 C C . LYS A 1 73 ? -14.771 7.869 20.307 1.00 80.81 73 LYS A C 1
ATOM 549 O O . LYS A 1 73 ? -15.573 6.999 19.973 1.00 80.81 73 LYS A O 1
ATOM 554 N N . VAL A 1 74 ? -14.071 7.774 21.439 1.00 64.81 74 VAL A N 1
ATOM 555 C CA . VAL A 1 74 ? -14.143 6.594 22.333 1.00 64.81 74 VAL A CA 1
ATOM 556 C C . VAL A 1 74 ? -15.526 6.402 22.973 1.00 64.81 74 VAL A C 1
ATOM 558 O O . VAL A 1 74 ? -15.893 5.256 23.241 1.00 64.81 74 VAL A O 1
ATOM 561 N N . ASP A 1 75 ? -16.304 7.474 23.148 1.00 62.12 75 ASP A N 1
ATOM 562 C CA . ASP A 1 75 ? -17.469 7.463 24.047 1.00 62.12 75 ASP A CA 1
ATOM 563 C C . ASP A 1 75 ? -18.829 7.176 23.380 1.00 62.12 75 ASP A C 1
ATOM 565 O O . ASP A 1 75 ? -19.762 6.764 24.068 1.00 62.12 75 ASP A O 1
ATOM 569 N N . ASP A 1 76 ? -18.945 7.253 22.048 1.00 62.22 76 ASP A N 1
ATOM 570 C CA . ASP A 1 76 ? -20.192 6.908 21.348 1.00 62.22 76 ASP A CA 1
ATOM 571 C C . ASP A 1 76 ? -20.202 5.421 20.943 1.00 62.22 76 ASP A C 1
ATOM 573 O O . ASP A 1 76 ? -19.471 4.950 20.061 1.00 62.22 76 ASP A O 1
ATOM 577 N N . SER A 1 77 ? -21.060 4.654 21.615 1.00 59.78 77 SER A N 1
ATOM 578 C CA . SER A 1 77 ? -21.017 3.195 21.811 1.00 59.78 77 SER A CA 1
ATOM 579 C C . SER A 1 77 ? -21.149 2.293 20.568 1.00 59.78 77 SER A C 1
ATOM 581 O O . SER A 1 77 ? -21.078 1.071 20.700 1.00 59.78 77 SER A O 1
ATOM 583 N N . GLY A 1 78 ? -21.232 2.847 19.354 1.00 74.31 78 GLY A N 1
ATOM 584 C CA . GLY A 1 78 ? -21.289 2.065 18.109 1.00 74.31 78 GLY A CA 1
ATOM 585 C C . GLY A 1 78 ? -20.589 2.685 16.898 1.00 74.31 78 GLY A C 1
ATOM 586 O O . GLY A 1 78 ? -20.104 1.956 16.036 1.00 74.31 78 GLY A O 1
ATOM 587 N N . THR A 1 79 ? -20.462 4.012 16.822 1.00 83.25 79 THR A N 1
ATOM 588 C CA . THR A 1 79 ? -19.917 4.699 15.634 1.00 83.25 79 THR A CA 1
ATOM 589 C C . THR A 1 79 ? -18.427 4.421 15.425 1.00 83.25 79 THR A C 1
ATOM 591 O O . THR A 1 79 ? -17.978 4.278 14.289 1.00 83.25 79 THR A O 1
ATOM 594 N N . HIS A 1 80 ? -17.664 4.243 16.507 1.00 83.56 80 HIS A N 1
ATOM 595 C CA . HIS A 1 80 ? -16.239 3.911 16.442 1.00 83.56 80 HIS A CA 1
ATOM 596 C C . HIS A 1 80 ? -15.958 2.566 15.742 1.00 83.56 80 HIS A C 1
ATOM 598 O O . HIS A 1 80 ? -14.970 2.443 15.023 1.00 83.56 80 HIS A O 1
ATOM 604 N N . LEU A 1 81 ? -16.829 1.560 15.914 1.00 83.75 81 LEU A N 1
ATOM 605 C CA . LEU A 1 81 ? -16.691 0.254 15.254 1.00 83.75 81 LEU A CA 1
ATOM 606 C C . LEU A 1 81 ? -16.841 0.391 13.739 1.00 83.75 81 LEU A C 1
ATOM 608 O O . LEU A 1 81 ? -16.079 -0.224 12.995 1.00 83.75 81 LEU A O 1
ATOM 612 N N . TRP A 1 82 ? -17.767 1.241 13.291 1.00 87.12 82 TRP A N 1
ATOM 613 C CA . TRP A 1 82 ? -17.962 1.531 11.874 1.00 87.12 82 TRP A CA 1
ATOM 614 C C . TRP A 1 82 ? -16.755 2.247 11.267 1.00 87.12 82 TRP A C 1
ATOM 616 O O . TRP A 1 82 ? -16.283 1.829 10.215 1.00 87.12 82 TRP A O 1
ATOM 626 N N . TYR A 1 83 ? -16.193 3.265 11.931 1.00 88.44 83 TYR A N 1
ATOM 627 C CA . TYR A 1 83 ? -14.977 3.934 11.442 1.00 88.44 83 TYR A CA 1
ATOM 628 C C . TYR A 1 83 ? -13.788 2.972 11.332 1.00 88.44 83 TYR A C 1
ATOM 630 O O . TYR A 1 83 ? -13.072 2.999 10.331 1.00 88.44 83 TYR A O 1
ATOM 638 N N . LEU A 1 84 ? -13.609 2.088 12.318 1.00 85.56 84 LEU A N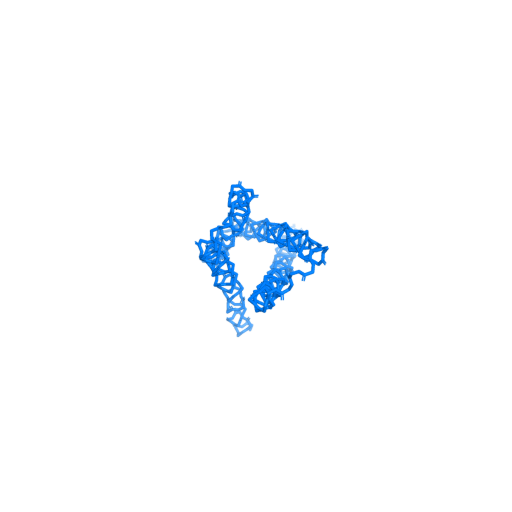 1
ATOM 639 C CA . LEU A 1 84 ? -12.559 1.071 12.290 1.00 85.56 84 LEU A CA 1
ATOM 640 C C . LEU A 1 84 ? -12.779 0.055 11.158 1.00 85.56 84 LEU A C 1
ATOM 642 O O . LEU A 1 84 ? -11.830 -0.317 10.471 1.00 85.56 84 LEU A O 1
ATOM 646 N N . LEU A 1 85 ? -14.029 -0.355 10.921 1.00 87.75 85 LEU A N 1
ATOM 647 C CA . LEU A 1 85 ? -14.392 -1.227 9.804 1.00 87.75 85 LEU A CA 1
ATOM 648 C C . LEU A 1 85 ? -14.100 -0.561 8.452 1.00 87.75 85 LEU A C 1
ATOM 650 O O . LEU A 1 85 ? -13.472 -1.177 7.593 1.00 87.75 85 LEU A O 1
ATOM 654 N N . TYR A 1 86 ? -14.486 0.706 8.272 1.00 91.06 86 TYR A N 1
ATOM 655 C CA . TYR A 1 86 ? -14.175 1.462 7.056 1.00 91.06 86 TYR A CA 1
ATOM 656 C C . TYR A 1 86 ? -12.666 1.631 6.854 1.00 91.06 86 TYR A C 1
ATOM 658 O O . TYR A 1 86 ? -12.190 1.506 5.726 1.00 91.06 86 TYR A O 1
ATOM 666 N N . ALA A 1 87 ? -11.898 1.850 7.926 1.00 88.12 87 ALA A N 1
ATOM 667 C CA . ALA A 1 87 ? -10.441 1.907 7.848 1.00 88.12 87 ALA A CA 1
ATOM 668 C C . ALA A 1 87 ? -9.849 0.581 7.344 1.00 88.12 87 ALA A C 1
ATOM 670 O O . ALA A 1 87 ? -8.992 0.588 6.462 1.00 88.12 87 ALA A O 1
ATOM 671 N N . ILE A 1 88 ? -10.347 -0.557 7.840 1.00 86.00 88 ILE A N 1
ATOM 672 C CA . ILE A 1 88 ? -9.927 -1.890 7.382 1.00 86.00 88 ILE A CA 1
ATOM 673 C C . ILE A 1 88 ? -10.255 -2.085 5.899 1.00 86.00 88 ILE A C 1
ATOM 675 O O . ILE A 1 88 ? -9.386 -2.512 5.142 1.00 86.00 88 ILE A O 1
ATOM 679 N N . ILE A 1 89 ? -11.470 -1.735 5.465 1.00 90.31 89 ILE A N 1
ATOM 680 C CA . ILE A 1 89 ? -11.868 -1.833 4.052 1.00 90.31 89 ILE A CA 1
ATOM 681 C C . ILE A 1 89 ? -10.921 -1.004 3.176 1.00 90.31 89 ILE A C 1
ATOM 683 O O . ILE A 1 89 ? -10.419 -1.503 2.171 1.00 90.31 89 ILE A O 1
ATOM 687 N N . MET A 1 90 ? -10.613 0.229 3.579 1.00 90.50 90 MET A N 1
ATOM 688 C CA . MET A 1 90 ? -9.698 1.101 2.838 1.00 90.50 90 MET A CA 1
ATOM 689 C C . MET A 1 90 ? -8.267 0.545 2.777 1.00 90.50 90 MET A C 1
ATOM 691 O O . MET A 1 90 ? -7.627 0.641 1.730 1.00 90.50 90 MET A O 1
ATOM 695 N N . LEU A 1 91 ? -7.775 -0.100 3.841 1.00 84.25 91 LEU A N 1
ATOM 696 C CA . LEU A 1 91 ? -6.479 -0.793 3.820 1.00 84.25 91 LEU A CA 1
ATOM 697 C C . LEU A 1 91 ? -6.473 -1.999 2.876 1.00 84.25 91 LEU A C 1
ATOM 699 O O . LEU A 1 91 ? -5.482 -2.221 2.182 1.00 84.25 91 LEU A O 1
ATOM 703 N N . VAL A 1 92 ? -7.570 -2.759 2.813 1.00 84.31 92 VAL A N 1
ATOM 704 C CA . VAL A 1 92 ? -7.711 -3.879 1.868 1.00 84.31 92 VAL A CA 1
ATOM 705 C C . VAL A 1 92 ? -7.695 -3.368 0.428 1.00 84.31 92 VAL A C 1
ATOM 707 O O . VAL A 1 92 ? -6.947 -3.897 -0.394 1.00 84.31 92 VAL A O 1
ATOM 710 N N . VAL A 1 93 ? -8.455 -2.309 0.128 1.00 87.94 93 VAL A N 1
ATOM 711 C CA . VAL A 1 93 ? -8.458 -1.674 -1.201 1.00 87.94 93 VAL A CA 1
ATOM 712 C C . VAL A 1 93 ? -7.057 -1.186 -1.565 1.00 87.94 93 VAL A C 1
ATOM 714 O O . VAL A 1 93 ? -6.570 -1.485 -2.653 1.00 87.94 93 VAL A O 1
ATOM 717 N N . TYR A 1 94 ? -6.363 -0.521 -0.639 1.00 85.00 94 TYR A N 1
ATOM 718 C CA . TYR A 1 94 ? -4.978 -0.101 -0.841 1.00 85.00 94 TYR A CA 1
ATOM 719 C C . TYR A 1 94 ? -4.037 -1.284 -1.135 1.00 85.00 94 TYR A C 1
ATOM 721 O O . TYR A 1 94 ? -3.228 -1.213 -2.065 1.00 85.00 94 TYR A O 1
ATOM 729 N N . GLY A 1 95 ? -4.171 -2.394 -0.402 1.00 81.69 95 GLY A N 1
ATOM 730 C CA . GLY A 1 95 ? -3.419 -3.622 -0.660 1.00 81.69 95 GLY A CA 1
ATOM 731 C C . GLY A 1 95 ? -3.652 -4.165 -2.074 1.00 81.69 95 GLY A C 1
ATOM 732 O O . GLY A 1 95 ? -2.691 -4.430 -2.796 1.00 81.69 95 GLY A O 1
ATOM 733 N N . ILE A 1 96 ? -4.913 -4.254 -2.508 1.00 84.81 96 ILE A N 1
ATOM 734 C CA . ILE A 1 96 ? -5.285 -4.723 -3.854 1.00 84.81 96 ILE A CA 1
ATOM 735 C C . ILE A 1 96 ? -4.718 -3.794 -4.936 1.00 84.81 96 ILE A C 1
ATOM 737 O O . ILE A 1 96 ? -4.128 -4.272 -5.909 1.00 84.81 96 ILE A O 1
ATOM 741 N N . CYS A 1 97 ? -4.846 -2.474 -4.764 1.00 84.88 97 CYS A N 1
ATOM 742 C CA . CYS A 1 97 ? -4.293 -1.489 -5.693 1.00 84.88 97 CYS A CA 1
ATOM 743 C C . CYS A 1 97 ? -2.773 -1.636 -5.824 1.00 84.88 97 CYS A C 1
ATOM 745 O O . CYS A 1 97 ? -2.257 -1.667 -6.939 1.00 84.88 97 CYS A O 1
ATOM 747 N N . THR A 1 98 ? -2.065 -1.798 -4.704 1.00 79.31 98 THR A N 1
ATOM 748 C CA . THR A 1 98 ? -0.602 -1.938 -4.685 1.00 79.31 98 THR A CA 1
ATOM 749 C C . THR A 1 98 ? -0.137 -3.237 -5.342 1.00 79.31 98 THR A C 1
ATOM 751 O O . THR A 1 98 ? 0.807 -3.219 -6.134 1.00 79.31 98 THR A O 1
ATOM 754 N N . ILE A 1 99 ? -0.811 -4.361 -5.075 1.00 81.62 99 ILE A N 1
ATOM 755 C CA . ILE A 1 99 ? -0.505 -5.653 -5.712 1.00 81.62 99 ILE A CA 1
ATOM 756 C C . ILE A 1 99 ? -0.721 -5.562 -7.225 1.00 81.62 99 ILE A C 1
ATOM 758 O O . ILE A 1 99 ? 0.158 -5.942 -7.996 1.00 81.62 99 ILE A O 1
ATOM 762 N N . THR A 1 100 ? -1.858 -5.006 -7.650 1.00 85.88 100 THR A N 1
ATOM 763 C CA . THR A 1 100 ? -2.204 -4.850 -9.072 1.00 85.88 100 THR A CA 1
ATOM 764 C C . THR A 1 100 ? -1.191 -3.959 -9.786 1.00 85.88 100 THR A C 1
ATOM 766 O O . THR A 1 100 ? -0.662 -4.325 -10.834 1.00 85.88 100 THR A O 1
ATOM 769 N N . TRP A 1 101 ? -0.860 -2.815 -9.185 1.00 81.69 101 TRP A N 1
ATOM 770 C CA . TRP A 1 101 ? 0.143 -1.885 -9.696 1.00 81.69 101 TRP A CA 1
ATOM 771 C C . TRP A 1 101 ? 1.517 -2.549 -9.857 1.00 81.69 101 TRP A C 1
ATOM 773 O O . TRP A 1 101 ? 2.120 -2.484 -10.929 1.00 81.69 101 TRP A O 1
ATOM 783 N N . THR A 1 102 ? 1.974 -3.265 -8.826 1.00 78.25 102 THR A N 1
ATOM 784 C CA . THR A 1 102 ? 3.264 -3.970 -8.833 1.00 78.25 102 THR A CA 1
ATOM 785 C C . THR A 1 102 ? 3.298 -5.063 -9.904 1.00 78.25 102 THR A C 1
ATOM 787 O O . THR A 1 102 ? 4.278 -5.177 -10.639 1.00 78.25 102 THR A O 1
ATOM 790 N N . ALA A 1 103 ? 2.217 -5.836 -10.049 1.00 82.94 103 ALA A N 1
ATOM 791 C CA . ALA A 1 103 ? 2.111 -6.883 -11.063 1.00 82.94 103 ALA A CA 1
ATOM 792 C C . ALA A 1 103 ? 2.213 -6.319 -12.488 1.00 82.94 103 ALA A C 1
ATOM 794 O O . ALA A 1 103 ? 2.942 -6.869 -13.316 1.00 82.94 103 ALA A O 1
ATOM 795 N N . ILE A 1 104 ? 1.544 -5.195 -12.767 1.00 82.81 104 ILE A N 1
ATOM 796 C CA . ILE A 1 104 ? 1.622 -4.528 -14.073 1.00 82.81 104 ILE A CA 1
ATOM 797 C C . ILE A 1 104 ? 3.057 -4.065 -14.356 1.00 82.81 104 ILE A C 1
ATOM 799 O O . ILE A 1 104 ? 3.563 -4.289 -15.456 1.00 82.81 104 ILE A O 1
ATOM 803 N N . ILE A 1 105 ? 3.743 -3.471 -13.373 1.00 77.06 105 ILE A N 1
ATOM 804 C CA . ILE A 1 105 ? 5.143 -3.049 -13.533 1.00 77.06 105 ILE A CA 1
ATOM 805 C C . ILE A 1 105 ? 6.043 -4.242 -13.851 1.00 77.06 105 ILE A C 1
ATOM 807 O O . ILE A 1 105 ? 6.817 -4.179 -14.805 1.00 77.06 105 ILE A O 1
ATOM 811 N N . ILE A 1 106 ? 5.919 -5.342 -13.105 1.00 78.56 106 ILE A N 1
ATOM 812 C CA . ILE A 1 106 ? 6.706 -6.558 -13.346 1.00 78.56 106 ILE A CA 1
ATOM 813 C C . ILE A 1 106 ? 6.455 -7.096 -14.760 1.00 78.56 106 ILE A C 1
ATOM 815 O O . ILE A 1 106 ? 7.405 -7.460 -15.454 1.00 78.56 106 ILE A O 1
ATOM 819 N N . LEU A 1 107 ? 5.200 -7.111 -15.218 1.00 81.69 107 LEU A N 1
ATOM 820 C CA . LEU A 1 107 ? 4.854 -7.539 -16.576 1.00 81.69 107 LEU A CA 1
ATOM 821 C C . LEU A 1 107 ? 5.506 -6.647 -17.642 1.00 81.69 107 LEU A C 1
ATOM 823 O O . LEU A 1 107 ? 6.088 -7.173 -18.590 1.00 81.69 107 LEU A O 1
ATOM 827 N N . ILE A 1 108 ? 5.473 -5.322 -17.472 1.00 77.44 108 ILE A N 1
ATOM 828 C CA . ILE A 1 108 ? 6.114 -4.367 -18.393 1.00 77.44 108 ILE A CA 1
ATOM 829 C C . ILE A 1 108 ? 7.637 -4.536 -18.401 1.00 77.44 108 ILE A C 1
ATOM 831 O O . ILE A 1 108 ? 8.272 -4.475 -19.455 1.00 77.44 108 ILE A O 1
ATOM 835 N N . LEU A 1 109 ? 8.246 -4.753 -17.236 1.00 73.81 109 LEU A N 1
ATOM 836 C CA . LEU A 1 109 ? 9.686 -4.982 -17.136 1.00 73.81 109 LEU A CA 1
ATOM 837 C C . LEU A 1 109 ? 10.085 -6.280 -17.832 1.00 73.81 109 LEU A C 1
ATOM 839 O O . LEU A 1 109 ? 11.061 -6.297 -18.582 1.00 73.81 109 LEU A O 1
ATOM 843 N N . ARG A 1 110 ? 9.302 -7.346 -17.643 1.00 78.81 110 ARG A N 1
ATOM 844 C CA . ARG A 1 110 ? 9.534 -8.639 -18.288 1.00 78.81 110 ARG A CA 1
ATOM 845 C C . ARG A 1 110 ? 9.455 -8.537 -19.811 1.00 78.81 110 ARG A C 1
ATOM 847 O O . ARG A 1 110 ? 10.324 -9.074 -20.496 1.00 78.81 110 ARG A O 1
ATOM 854 N N . THR A 1 111 ? 8.454 -7.837 -20.347 1.00 80.25 111 THR A N 1
ATOM 855 C CA . THR A 1 111 ? 8.313 -7.657 -21.801 1.00 80.25 111 THR A CA 1
ATOM 856 C C . THR A 1 111 ? 9.436 -6.796 -22.375 1.00 80.25 111 THR A C 1
ATOM 858 O O . THR A 1 111 ? 10.026 -7.175 -23.388 1.00 80.25 111 THR A O 1
ATOM 861 N N . LYS A 1 112 ? 9.817 -5.699 -21.701 1.00 69.62 112 LYS A N 1
ATOM 862 C CA . LYS A 1 112 ? 10.980 -4.888 -22.103 1.00 69.62 112 LYS A CA 1
ATOM 863 C C . LYS A 1 112 ? 12.270 -5.698 -22.103 1.00 69.62 112 LYS A C 1
ATOM 865 O O . LYS A 1 112 ? 13.016 -5.633 -23.073 1.00 69.62 112 LYS A O 1
ATOM 870 N N . TYR A 1 113 ? 12.536 -6.458 -21.043 1.00 69.12 113 TYR A N 1
ATOM 871 C CA . TYR A 1 113 ? 13.762 -7.247 -20.938 1.00 69.12 113 TYR A CA 1
ATOM 872 C C . TYR A 1 113 ? 13.888 -8.248 -22.092 1.00 69.12 113 TYR A C 1
ATOM 874 O O . TYR A 1 113 ? 14.921 -8.282 -22.758 1.00 69.12 113 TYR A O 1
ATOM 882 N N . SER A 1 114 ? 12.808 -8.979 -22.395 1.00 74.88 114 SER A N 1
ATOM 883 C CA . SER A 1 114 ? 12.777 -9.916 -23.525 1.00 74.88 114 SER A CA 1
ATOM 884 C C . SER A 1 114 ? 13.084 -9.230 -24.860 1.00 74.88 114 SER A C 1
ATOM 886 O O . SER A 1 114 ? 13.796 -9.797 -25.684 1.00 74.88 114 SER A O 1
ATOM 888 N N . TYR A 1 115 ? 12.580 -8.009 -25.066 1.00 75.38 115 TYR A N 1
ATOM 889 C CA . TYR A 1 115 ? 12.808 -7.242 -26.293 1.00 75.38 115 TYR A CA 1
ATOM 890 C C . TYR A 1 115 ? 14.261 -6.760 -26.450 1.00 75.38 115 TYR A C 1
ATOM 892 O O . TYR A 1 115 ? 14.811 -6.767 -27.554 1.00 75.38 115 TYR A O 1
ATOM 900 N N . TYR A 1 116 ? 14.904 -6.333 -25.360 1.00 65.50 116 TYR A N 1
ATOM 901 C CA . TYR A 1 116 ? 16.318 -5.944 -25.402 1.00 65.50 116 TYR A CA 1
ATOM 902 C C . TYR A 1 116 ? 17.235 -7.157 -25.570 1.00 65.50 116 TYR A C 1
ATOM 904 O O . TYR A 1 116 ? 18.222 -7.081 -26.303 1.00 65.50 116 TYR A O 1
ATOM 912 N N . GLN A 1 117 ? 16.887 -8.284 -24.944 1.00 70.56 117 GLN A N 1
ATOM 913 C CA . GLN A 1 117 ? 17.660 -9.518 -25.036 1.00 70.56 117 GLN A CA 1
ATOM 914 C C . GLN A 1 117 ? 17.673 -10.084 -26.461 1.00 70.56 117 GLN A C 1
ATOM 916 O O . GLN A 1 117 ? 18.730 -10.484 -26.939 1.00 70.56 117 GLN A O 1
ATOM 921 N N . SER A 1 118 ? 16.543 -10.060 -27.177 1.00 78.38 118 SER A N 1
ATOM 922 C CA . SER A 1 118 ? 16.478 -10.558 -28.560 1.00 78.38 118 SER A CA 1
ATOM 923 C C . SER A 1 118 ? 17.273 -9.714 -29.564 1.00 78.38 118 SER A C 1
ATOM 925 O O . SER A 1 118 ? 17.578 -10.196 -30.648 1.00 78.38 118 SER A O 1
ATOM 927 N N . ASN A 1 119 ? 17.612 -8.464 -29.226 1.00 75.81 119 ASN A N 1
ATOM 928 C CA . ASN A 1 119 ? 18.277 -7.524 -30.134 1.00 75.81 119 ASN A CA 1
ATOM 929 C C . ASN A 1 119 ? 19.781 -7.322 -29.857 1.00 75.81 119 ASN A C 1
ATOM 931 O O . ASN A 1 119 ? 20.381 -6.449 -30.480 1.00 75.81 119 ASN A O 1
ATOM 935 N N . ASN A 1 120 ? 20.401 -8.084 -28.940 1.00 67.50 120 ASN A N 1
ATOM 936 C CA . ASN A 1 120 ? 21.841 -8.019 -28.604 1.00 67.50 120 ASN A CA 1
ATOM 937 C C . ASN A 1 120 ? 22.403 -6.605 -28.317 1.00 67.50 120 ASN A C 1
ATOM 939 O O . ASN A 1 120 ? 23.611 -6.382 -28.356 1.00 67.50 120 ASN A O 1
ATOM 943 N N . ARG A 1 121 ? 21.541 -5.640 -27.982 1.00 60.25 121 ARG A N 1
ATOM 944 C CA . ARG A 1 121 ? 21.918 -4.286 -27.562 1.00 60.25 121 ARG A CA 1
ATOM 945 C C . ARG A 1 121 ? 21.735 -4.173 -26.052 1.00 60.25 121 ARG A C 1
ATOM 947 O O . ARG A 1 121 ? 20.727 -3.649 -25.584 1.00 60.25 121 ARG A O 1
ATOM 954 N N . MET A 1 122 ? 22.688 -4.700 -25.284 1.00 57.09 122 MET A N 1
ATOM 955 C CA . MET A 1 122 ? 22.813 -4.338 -23.868 1.00 57.09 122 MET A CA 1
ATOM 956 C C . MET A 1 122 ? 23.708 -3.108 -23.756 1.00 57.09 122 MET A C 1
ATOM 958 O O . MET A 1 122 ? 24.914 -3.217 -23.556 1.00 57.09 122 MET A O 1
ATOM 962 N N . ASP A 1 123 ? 23.110 -1.928 -23.892 1.00 61.97 123 ASP A N 1
ATOM 963 C CA . ASP A 1 123 ? 23.800 -0.699 -23.515 1.00 61.97 123 ASP A CA 1
ATOM 964 C C . ASP A 1 123 ? 23.982 -0.678 -21.987 1.00 61.97 123 ASP A C 1
ATOM 966 O O . ASP A 1 123 ? 23.018 -0.898 -21.257 1.00 61.97 123 ASP A O 1
ATOM 970 N N . PRO A 1 124 ? 25.164 -0.351 -21.438 1.00 54.50 124 PRO A N 1
ATOM 971 C CA . PRO A 1 124 ? 25.405 -0.353 -19.988 1.00 54.50 124 PRO A CA 1
ATOM 972 C C . PRO A 1 124 ? 24.440 0.558 -19.199 1.00 54.50 124 PRO A C 1
ATOM 974 O O . PRO A 1 124 ? 24.146 0.303 -18.029 1.00 54.50 124 PRO A O 1
ATOM 977 N N . LYS A 1 125 ? 23.849 1.570 -19.854 1.00 59.59 125 LYS A N 1
ATOM 978 C CA . LYS A 1 125 ? 22.768 2.399 -19.291 1.00 59.59 125 LYS A CA 1
ATOM 979 C C . LYS A 1 125 ? 21.489 1.602 -18.986 1.00 59.59 125 LYS A C 1
ATOM 981 O O . LYS A 1 125 ? 20.804 1.913 -18.014 1.00 59.59 125 LYS A O 1
ATOM 986 N N . SER A 1 126 ? 21.167 0.559 -19.758 1.00 58.91 126 SER A N 1
ATOM 987 C CA . SER A 1 126 ? 20.005 -0.301 -19.491 1.00 58.91 126 SER A CA 1
ATOM 988 C C . SER A 1 126 ? 20.205 -1.176 -18.249 1.00 58.91 126 SER A C 1
ATOM 990 O O . SER A 1 126 ? 19.227 -1.528 -17.591 1.00 58.91 126 SER A O 1
ATOM 992 N N . PHE A 1 127 ? 21.457 -1.474 -17.883 1.00 59.69 127 PHE A N 1
ATOM 993 C CA . PHE A 1 127 ? 21.796 -2.277 -16.705 1.00 59.69 127 PHE A CA 1
ATOM 994 C C . PHE A 1 127 ? 21.623 -1.499 -15.391 1.00 59.69 127 PHE A C 1
ATOM 996 O O . PHE A 1 127 ? 20.970 -1.994 -14.472 1.00 59.69 127 PHE A O 1
ATOM 1003 N N . CYS A 1 128 ? 22.111 -0.253 -15.315 1.00 54.69 128 CYS A N 1
ATOM 1004 C CA . CYS A 1 128 ? 21.844 0.623 -14.163 1.00 54.69 128 CYS A CA 1
ATOM 1005 C C . CYS A 1 128 ? 20.341 0.862 -13.967 1.00 54.69 128 CYS A C 1
ATOM 1007 O O . CYS A 1 128 ? 19.841 0.815 -12.844 1.00 54.69 128 CYS A O 1
ATOM 1009 N N . ASN A 1 129 ? 19.599 1.046 -15.062 1.00 60.56 129 ASN A N 1
ATOM 1010 C CA . ASN A 1 129 ? 18.149 1.205 -14.994 1.00 60.56 129 ASN A CA 1
ATOM 1011 C C . ASN A 1 129 ? 17.466 -0.063 -14.463 1.00 60.56 129 ASN A C 1
ATOM 1013 O O . ASN A 1 129 ? 16.605 0.038 -13.593 1.00 60.56 129 ASN A O 1
ATOM 1017 N N . SER A 1 130 ? 17.886 -1.252 -14.912 1.00 62.22 130 SER A N 1
ATOM 1018 C CA . SER A 1 130 ? 17.390 -2.540 -14.400 1.00 62.22 130 SER A CA 1
ATOM 1019 C C . SER A 1 130 ? 17.524 -2.658 -12.874 1.00 62.22 130 SER A C 1
ATOM 1021 O O . SER A 1 130 ? 16.566 -3.048 -12.204 1.00 62.22 130 SER A O 1
ATOM 1023 N N . GLN A 1 131 ? 18.660 -2.240 -12.302 1.00 67.25 131 GLN A N 1
ATOM 1024 C CA . GLN A 1 131 ? 18.845 -2.248 -10.847 1.00 67.25 131 GLN A CA 1
ATOM 1025 C C . GLN A 1 131 ? 17.867 -1.311 -10.126 1.00 67.25 131 GLN A C 1
ATOM 1027 O O . GLN A 1 131 ? 17.222 -1.734 -9.168 1.00 67.25 131 GLN A O 1
ATOM 1032 N N . ILE A 1 132 ? 17.696 -0.072 -10.598 1.00 65.06 132 ILE A N 1
ATOM 1033 C CA . ILE A 1 132 ? 16.761 0.896 -9.992 1.00 65.06 132 ILE A CA 1
ATOM 1034 C C . ILE A 1 132 ? 15.321 0.357 -10.014 1.00 65.06 132 ILE A C 1
ATOM 1036 O O . ILE A 1 132 ? 14.602 0.461 -9.015 1.00 65.06 132 ILE A O 1
ATOM 1040 N N . TYR A 1 133 ? 14.902 -0.276 -11.116 1.00 64.88 133 TYR A N 1
ATOM 1041 C CA . TYR A 1 133 ? 13.590 -0.922 -11.206 1.00 64.88 133 TYR A CA 1
ATOM 1042 C C . TYR A 1 133 ? 13.447 -2.088 -10.223 1.00 64.88 133 TYR A C 1
ATOM 1044 O O . TYR A 1 133 ? 12.415 -2.190 -9.558 1.00 64.88 133 TYR A O 1
ATOM 1052 N N . HIS A 1 134 ? 14.474 -2.930 -10.083 1.00 66.69 134 HIS A N 1
ATOM 1053 C CA . HIS A 1 134 ? 14.482 -4.017 -9.104 1.00 66.69 134 HIS A CA 1
ATOM 1054 C C . HIS A 1 134 ? 14.325 -3.498 -7.674 1.00 66.69 134 HIS A C 1
ATOM 1056 O O . HIS A 1 134 ? 13.460 -3.986 -6.948 1.00 66.69 134 HIS A O 1
ATOM 1062 N N . PHE A 1 135 ? 15.090 -2.474 -7.285 1.00 69.62 135 PHE A N 1
ATOM 1063 C CA . PHE A 1 135 ? 14.954 -1.859 -5.963 1.00 69.62 135 PHE A CA 1
ATOM 1064 C C . PHE A 1 135 ? 13.554 -1.285 -5.757 1.00 69.62 135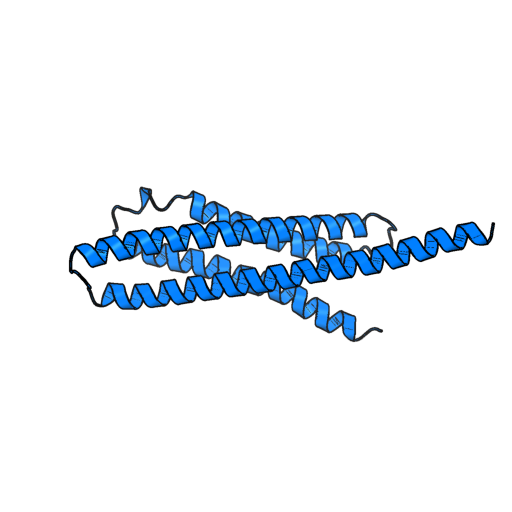 PHE A C 1
ATOM 1066 O O . PHE A 1 135 ? 12.934 -1.542 -4.729 1.00 69.62 135 PHE A O 1
ATOM 1073 N N . THR A 1 136 ? 13.015 -0.583 -6.754 1.00 70.25 136 THR A N 1
ATOM 1074 C CA . THR A 1 136 ? 11.666 -0.004 -6.683 1.00 70.25 136 THR A CA 1
ATOM 1075 C C . THR A 1 136 ? 10.598 -1.081 -6.472 1.00 70.25 136 THR A C 1
ATOM 1077 O O . THR A 1 136 ? 9.737 -0.930 -5.607 1.00 70.25 136 THR A O 1
ATOM 1080 N N . CYS A 1 137 ? 10.683 -2.203 -7.196 1.00 68.31 137 CYS A N 1
ATOM 1081 C CA . CYS A 1 137 ? 9.763 -3.331 -7.028 1.00 68.31 137 CYS A CA 1
ATOM 1082 C C . CYS A 1 137 ? 9.901 -3.989 -5.647 1.00 68.31 137 CYS A C 1
ATOM 1084 O O . CYS A 1 137 ? 8.894 -4.338 -5.036 1.00 68.31 137 CYS A O 1
ATOM 1086 N N . ILE A 1 138 ? 11.129 -4.130 -5.136 1.00 76.06 138 ILE A N 1
ATOM 1087 C CA . ILE A 1 138 ? 11.390 -4.683 -3.799 1.00 76.06 138 ILE A CA 1
ATOM 1088 C C . ILE A 1 138 ? 10.784 -3.780 -2.720 1.00 76.06 138 ILE A C 1
ATOM 1090 O O . ILE A 1 138 ? 10.055 -4.269 -1.861 1.00 76.06 138 ILE A O 1
ATOM 1094 N N . PHE A 1 139 ? 11.017 -2.466 -2.777 1.00 71.31 139 PHE A N 1
ATOM 1095 C CA . PHE A 1 139 ? 10.442 -1.526 -1.811 1.00 71.31 139 PHE A CA 1
ATOM 1096 C C . PHE A 1 139 ? 8.912 -1.502 -1.866 1.00 71.31 139 PHE A C 1
ATOM 1098 O O . PHE A 1 139 ? 8.271 -1.495 -0.816 1.00 71.31 139 PHE A O 1
ATOM 1105 N N . ALA A 1 140 ? 8.319 -1.555 -3.062 1.00 69.19 140 ALA A N 1
ATOM 1106 C CA . ALA A 1 140 ? 6.870 -1.651 -3.219 1.00 69.19 140 ALA A CA 1
ATOM 1107 C C . ALA A 1 140 ? 6.310 -2.946 -2.605 1.00 69.19 140 ALA A C 1
ATOM 1109 O O . ALA A 1 140 ? 5.318 -2.905 -1.877 1.00 69.19 140 ALA A O 1
ATOM 1110 N N . ALA A 1 141 ? 6.975 -4.084 -2.828 1.00 72.69 141 ALA A N 1
ATOM 1111 C CA . ALA A 1 141 ? 6.584 -5.369 -2.253 1.00 72.69 141 ALA A CA 1
ATOM 1112 C C . ALA A 1 141 ? 6.713 -5.392 -0.719 1.00 72.69 141 ALA A C 1
ATOM 1114 O O . ALA A 1 141 ? 5.813 -5.876 -0.028 1.00 72.69 141 ALA A O 1
ATOM 1115 N N . ILE A 1 142 ? 7.794 -4.829 -0.169 1.00 77.44 142 ILE A N 1
ATOM 1116 C CA . ILE A 1 142 ? 7.977 -4.677 1.282 1.00 77.44 142 ILE A CA 1
ATOM 1117 C C . ILE A 1 142 ? 6.871 -3.787 1.856 1.00 77.44 142 ILE A C 1
ATOM 1119 O O . ILE A 1 142 ? 6.228 -4.167 2.833 1.00 77.44 142 ILE A O 1
ATOM 1123 N N . GLY A 1 143 ? 6.595 -2.644 1.220 1.00 72.81 143 GLY A N 1
ATOM 1124 C CA . GLY A 1 143 ? 5.520 -1.735 1.618 1.00 72.81 143 GLY A CA 1
ATOM 1125 C C . GLY A 1 143 ? 4.155 -2.423 1.634 1.00 72.81 143 GLY A C 1
ATOM 1126 O O . GLY A 1 143 ? 3.451 -2.362 2.640 1.00 72.81 143 GLY A O 1
ATOM 1127 N N . ALA A 1 144 ? 3.810 -3.157 0.573 1.00 71.56 144 ALA A N 1
ATOM 1128 C CA . ALA A 1 144 ? 2.574 -3.937 0.503 1.00 71.56 144 ALA A CA 1
ATOM 1129 C C . ALA A 1 144 ? 2.483 -4.987 1.624 1.00 71.56 144 ALA A C 1
ATOM 1131 O O . ALA A 1 144 ? 1.435 -5.149 2.250 1.00 71.56 144 ALA A O 1
ATOM 1132 N N . THR A 1 145 ? 3.592 -5.668 1.916 1.00 79.38 145 THR A N 1
ATOM 1133 C CA . THR A 1 145 ? 3.661 -6.689 2.971 1.00 79.38 145 THR A CA 1
ATOM 1134 C C . THR A 1 145 ? 3.428 -6.079 4.352 1.00 79.38 145 THR A C 1
ATOM 1136 O O . THR A 1 145 ? 2.618 -6.591 5.123 1.00 79.38 145 THR A O 1
ATOM 1139 N N . LEU A 1 146 ? 4.083 -4.955 4.661 1.00 77.50 146 LEU A N 1
ATOM 1140 C CA . LEU A 1 146 ? 3.901 -4.248 5.932 1.00 77.50 146 LEU A CA 1
ATOM 1141 C C . LEU A 1 146 ? 2.450 -3.802 6.127 1.00 77.50 146 LEU A C 1
ATOM 1143 O O . LEU A 1 146 ? 1.896 -3.948 7.213 1.00 77.50 146 LEU A O 1
ATOM 1147 N N . VAL A 1 147 ? 1.812 -3.329 5.061 1.00 74.00 147 VAL A N 1
ATOM 1148 C CA . VAL A 1 147 ? 0.413 -2.890 5.074 1.00 74.00 147 VAL A CA 1
ATOM 1149 C C . VAL A 1 147 ? -0.537 -4.053 5.334 1.00 74.00 147 VAL A C 1
ATOM 1151 O O . VAL A 1 147 ? -1.461 -3.913 6.134 1.00 74.00 147 VAL A O 1
ATOM 1154 N N . LEU A 1 148 ? -0.301 -5.212 4.713 1.00 76.56 148 LEU A N 1
ATOM 1155 C CA . LEU A 1 148 ? -1.072 -6.427 4.988 1.00 76.56 148 LEU A CA 1
ATOM 1156 C C . LEU A 1 148 ? -0.937 -6.851 6.453 1.00 76.56 148 LEU A C 1
ATOM 1158 O O . LEU A 1 148 ? -1.942 -7.161 7.092 1.00 76.56 148 LEU A O 1
ATOM 1162 N N . ILE A 1 149 ? 0.278 -6.802 7.006 1.00 82.12 149 ILE A N 1
ATOM 1163 C CA . ILE A 1 149 ? 0.525 -7.095 8.423 1.00 82.12 149 ILE A CA 1
ATOM 1164 C C . ILE A 1 149 ? -0.259 -6.117 9.312 1.00 82.12 149 ILE A C 1
ATOM 1166 O O . ILE A 1 149 ? -0.969 -6.557 10.218 1.00 82.12 149 ILE A O 1
ATOM 1170 N N . SER A 1 150 ? -0.210 -4.810 9.028 1.00 76.25 150 SER A N 1
ATOM 1171 C CA . SER A 1 150 ? -0.992 -3.798 9.753 1.00 76.25 150 SER A CA 1
ATOM 1172 C C . SER A 1 150 ? -2.505 -4.031 9.644 1.00 76.25 150 SER A C 1
ATOM 1174 O O . SER A 1 150 ? -3.221 -3.879 10.634 1.00 76.25 150 SER A O 1
ATOM 1176 N N . GLY A 1 151 ? -2.999 -4.441 8.473 1.00 77.69 151 GLY A N 1
ATOM 1177 C CA . GLY A 1 151 ? -4.409 -4.756 8.244 1.00 77.69 151 GLY A CA 1
ATOM 1178 C C . GLY A 1 151 ? -4.887 -5.968 9.046 1.00 77.69 151 GLY A C 1
ATOM 1179 O O . GLY A 1 151 ? -5.887 -5.880 9.760 1.00 77.69 151 GLY A O 1
ATOM 1180 N N . ILE A 1 152 ? -4.142 -7.079 9.005 1.00 83.19 152 ILE A N 1
ATOM 1181 C CA . ILE A 1 152 ? -4.424 -8.286 9.808 1.00 83.19 152 ILE A CA 1
ATOM 1182 C C . ILE A 1 152 ? -4.468 -7.930 11.294 1.00 83.19 152 ILE A C 1
ATOM 1184 O O . ILE A 1 152 ? -5.350 -8.362 12.038 1.00 83.19 152 ILE A O 1
ATOM 1188 N N . TRP A 1 153 ? -3.533 -7.098 11.728 1.00 79.44 153 TRP A N 1
ATOM 1189 C CA . TRP A 1 153 ? -3.442 -6.664 13.108 1.00 79.44 153 TRP A CA 1
ATOM 1190 C C . TRP A 1 153 ? -4.640 -5.815 13.557 1.00 79.44 153 TRP A C 1
ATOM 1192 O O . TRP A 1 153 ? -5.199 -6.048 14.632 1.00 79.44 153 TRP A O 1
ATOM 1202 N N . LEU A 1 154 ? -5.089 -4.878 12.717 1.00 77.19 154 LEU A N 1
ATOM 1203 C CA . LEU A 1 154 ? -6.313 -4.099 12.932 1.00 77.19 154 LEU A CA 1
ATOM 1204 C C . LEU A 1 154 ? -7.550 -4.996 13.057 1.00 77.19 154 LEU A C 1
ATOM 1206 O O . LEU A 1 154 ? -8.363 -4.789 13.961 1.00 77.19 154 LEU A O 1
ATOM 1210 N N . ILE A 1 155 ? -7.655 -6.033 12.221 1.00 82.50 155 ILE A N 1
ATOM 1211 C CA . ILE A 1 155 ? -8.735 -7.028 12.296 1.00 82.50 155 ILE A CA 1
ATOM 1212 C C . ILE A 1 155 ? -8.694 -7.767 13.640 1.00 82.50 155 ILE A C 1
ATOM 1214 O O . ILE A 1 155 ? -9.716 -7.866 14.320 1.00 82.50 155 ILE A O 1
ATOM 1218 N N . LEU A 1 156 ? -7.520 -8.230 14.082 1.00 85.19 156 LEU A N 1
ATOM 1219 C CA . LEU A 1 156 ? -7.368 -8.899 15.381 1.00 85.19 156 LEU A CA 1
ATOM 1220 C C . LEU A 1 156 ? -7.771 -7.986 16.550 1.00 85.19 156 LEU A C 1
ATOM 1222 O O . LEU A 1 156 ? -8.428 -8.437 17.495 1.00 85.19 156 LEU A O 1
ATOM 1226 N N . CYS A 1 157 ? -7.418 -6.699 16.491 1.00 79.44 157 CYS A N 1
ATOM 1227 C CA . CYS A 1 157 ? -7.851 -5.698 17.465 1.00 79.44 157 CYS A CA 1
ATOM 1228 C C . CYS A 1 157 ? -9.374 -5.522 17.475 1.00 79.44 157 CYS A C 1
ATOM 1230 O O . CYS A 1 157 ? -9.979 -5.518 18.554 1.00 79.44 157 CYS A O 1
ATOM 1232 N N . LEU A 1 158 ? -9.997 -5.429 16.297 1.00 82.12 158 LEU A N 1
ATOM 1233 C CA . LEU A 1 158 ? -11.446 -5.304 16.155 1.00 82.12 158 LEU A CA 1
ATOM 1234 C C . LEU A 1 158 ? -12.158 -6.529 16.741 1.00 82.12 158 LEU A C 1
ATOM 1236 O O . LEU A 1 158 ? -13.044 -6.368 17.579 1.00 82.12 158 LEU A O 1
ATOM 1240 N N . CYS A 1 159 ? -11.702 -7.743 16.419 1.00 86.00 159 CYS A N 1
ATOM 1241 C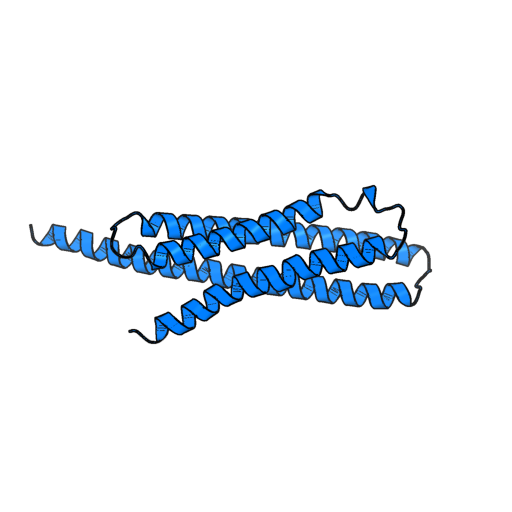 CA . CYS A 1 159 ? -12.240 -8.989 16.973 1.00 86.00 159 CYS A CA 1
ATOM 1242 C C . CYS A 1 159 ? -12.138 -9.038 18.503 1.00 86.00 159 CYS A C 1
ATOM 1244 O O . CYS A 1 159 ? -13.099 -9.402 19.180 1.00 86.00 159 CYS A O 1
ATOM 1246 N N . ARG A 1 160 ? -11.001 -8.625 19.081 1.00 85.38 160 ARG A N 1
ATOM 1247 C CA . ARG A 1 160 ? -10.828 -8.571 20.544 1.00 85.38 160 ARG A CA 1
ATOM 1248 C C . ARG A 1 160 ? -11.780 -7.573 21.196 1.00 85.38 160 ARG A C 1
ATOM 1250 O O . ARG A 1 160 ? -12.347 -7.872 22.250 1.00 85.38 160 ARG A O 1
ATOM 1257 N N . LYS A 1 161 ? -11.951 -6.390 20.598 1.00 79.00 161 LYS A N 1
ATOM 1258 C CA . LYS A 1 161 ? -12.853 -5.354 21.117 1.00 79.00 161 LYS A CA 1
ATOM 1259 C C . LYS A 1 161 ? -14.313 -5.801 21.014 1.00 79.00 161 LYS A C 1
ATOM 1261 O O . LYS A 1 161 ? -15.039 -5.705 22.000 1.00 79.00 161 LYS A O 1
ATOM 1266 N N . PHE A 1 162 ? -14.699 -6.379 19.880 1.00 82.75 162 PHE A N 1
ATOM 1267 C CA . PHE A 1 162 ? -16.032 -6.927 19.649 1.00 82.75 162 PHE A CA 1
ATOM 1268 C C . PHE A 1 162 ? -16.356 -8.086 20.599 1.00 82.75 162 PHE A C 1
ATOM 1270 O O . PHE A 1 162 ? -17.412 -8.106 21.221 1.00 82.75 162 PHE A O 1
ATOM 1277 N N . HIS A 1 163 ? -15.410 -8.999 20.822 1.00 85.62 163 HIS A N 1
ATOM 1278 C CA . HIS A 1 163 ? -15.581 -10.084 21.786 1.00 85.62 163 HIS A CA 1
ATOM 1279 C C . HIS A 1 163 ? -15.764 -9.567 23.225 1.00 85.62 163 HIS A C 1
ATOM 1281 O O . HIS A 1 163 ? -16.595 -10.082 23.974 1.00 85.62 163 HIS A O 1
ATOM 1287 N N . ARG A 1 164 ? -15.027 -8.521 23.634 1.00 84.75 164 ARG A N 1
ATOM 1288 C CA . ARG A 1 164 ? -15.247 -7.867 24.939 1.00 84.75 164 ARG A CA 1
ATOM 1289 C C . ARG A 1 164 ? -16.626 -7.216 25.031 1.00 84.75 164 ARG A C 1
ATOM 1291 O O . ARG A 1 164 ? -17.220 -7.257 26.104 1.00 84.75 164 ARG A O 1
ATOM 1298 N N . PHE A 1 165 ? -17.112 -6.629 23.940 1.00 84.25 165 PHE A N 1
ATOM 1299 C CA . PHE A 1 165 ? -18.457 -6.067 23.865 1.00 84.25 165 PHE A CA 1
ATOM 1300 C C . PHE A 1 165 ? -19.523 -7.160 24.032 1.00 84.25 165 PHE A C 1
ATOM 1302 O O . PHE A 1 165 ? -20.311 -7.079 24.969 1.00 84.25 165 PHE A O 1
ATOM 1309 N N . LEU A 1 166 ? -19.459 -8.240 23.241 1.00 86.38 166 LEU A N 1
ATOM 1310 C CA . LEU A 1 166 ? -20.369 -9.391 23.350 1.00 86.38 166 LEU A CA 1
ATOM 1311 C C . LEU A 1 166 ? -20.410 -9.979 24.764 1.00 86.38 166 LEU A C 1
ATOM 1313 O O . LEU A 1 166 ? -21.485 -10.250 25.293 1.00 86.38 166 LEU A O 1
ATOM 1317 N N . ARG A 1 167 ? -19.243 -10.137 25.405 1.00 87.56 167 ARG A N 1
ATOM 1318 C CA . ARG A 1 167 ? -19.163 -10.667 26.774 1.00 87.56 167 ARG A CA 1
ATOM 1319 C C . ARG A 1 167 ? -19.919 -9.795 27.782 1.00 87.56 167 ARG A C 1
ATOM 1321 O O . ARG A 1 167 ? -20.488 -10.336 28.723 1.00 87.56 167 ARG A O 1
ATOM 1328 N N . LYS A 1 168 ? -19.917 -8.468 27.612 1.00 82.00 168 LYS A N 1
ATOM 1329 C CA . LYS A 1 168 ? -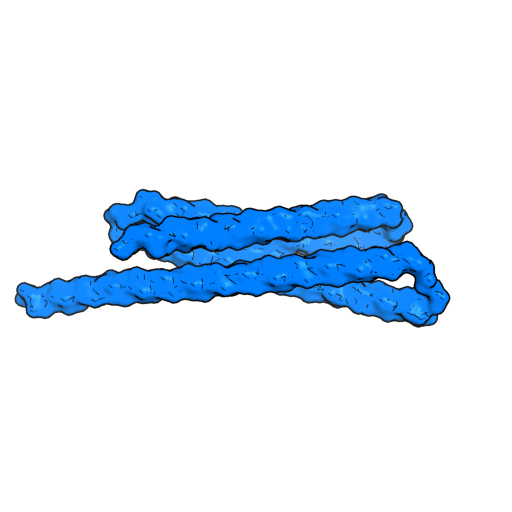20.660 -7.562 28.499 1.00 82.00 168 LYS A CA 1
ATOM 1330 C C . LYS A 1 168 ? -22.163 -7.673 28.268 1.00 82.00 168 LYS A C 1
ATOM 1332 O O . LYS A 1 168 ? -22.895 -7.809 29.241 1.00 82.00 168 LYS A O 1
ATOM 1337 N N . THR A 1 169 ? -22.603 -7.682 27.012 1.00 87.12 169 THR A N 1
ATOM 1338 C CA . THR A 1 169 ? -24.027 -7.791 26.667 1.00 87.12 169 THR A CA 1
ATOM 1339 C C . THR A 1 169 ? -24.635 -9.092 27.200 1.00 87.12 169 THR A C 1
ATOM 1341 O O . THR A 1 169 ? -25.644 -9.049 27.892 1.00 87.12 169 THR A O 1
ATOM 1344 N N . LEU A 1 170 ? -23.955 -10.228 27.003 1.00 85.38 170 LEU A N 1
ATOM 1345 C CA . LEU A 1 170 ? -24.411 -11.542 27.485 1.00 85.38 170 LEU A CA 1
ATOM 1346 C C . LEU A 1 170 ? -24.421 -11.683 29.019 1.00 85.38 170 LEU A C 1
ATOM 1348 O O . LEU A 1 170 ? -25.098 -12.556 29.553 1.00 85.38 170 LEU A O 1
ATOM 1352 N N . SER A 1 171 ? -23.645 -10.872 29.749 1.00 82.19 171 SER A N 1
ATOM 1353 C CA . SER A 1 171 ? -23.616 -10.916 31.219 1.00 82.19 171 SER A CA 1
ATOM 1354 C C . SER A 1 171 ? -24.754 -10.128 31.863 1.00 82.19 171 SER A C 1
ATOM 1356 O O . SER A 1 171 ? -25.109 -10.432 32.997 1.00 82.19 171 SER A O 1
ATOM 1358 N N . ILE A 1 172 ? -25.293 -9.114 31.180 1.00 77.19 172 ILE A N 1
ATOM 1359 C CA . ILE A 1 172 ? -26.423 -8.316 31.680 1.00 77.19 172 ILE A CA 1
ATOM 1360 C C . ILE A 1 172 ? -27.702 -9.160 31.656 1.00 77.19 172 ILE A C 1
ATOM 1362 O O . ILE A 1 172 ? -28.483 -9.120 32.599 1.00 77.19 172 ILE A O 1
ATOM 1366 N N . GLU A 1 173 ? -27.846 -10.010 30.641 1.00 73.31 173 GLU A N 1
ATOM 1367 C CA . GLU A 1 173 ? -28.986 -10.917 30.466 1.00 73.31 173 GLU A CA 1
ATOM 1368 C C . GLU A 1 173 ? -29.099 -12.008 31.546 1.00 73.31 173 GLU A C 1
ATOM 1370 O O . GLU A 1 173 ? -30.147 -12.622 31.681 1.00 73.31 173 GLU A O 1
ATOM 1375 N N . LYS A 1 174 ? -28.038 -12.268 32.326 1.00 71.69 174 LYS A N 1
ATOM 1376 C CA . LYS A 1 174 ? -28.057 -13.264 33.416 1.00 71.69 174 LYS A CA 1
ATOM 1377 C C . LYS A 1 174 ? -28.464 -12.707 34.781 1.00 71.69 174 LYS A C 1
ATOM 1379 O O . LYS A 1 174 ? -28.643 -13.497 35.704 1.00 71.69 174 LYS A O 1
ATOM 1384 N N . SER A 1 175 ? -28.532 -11.385 34.926 1.00 53.09 175 SER A N 1
ATOM 1385 C CA . SER A 1 175 ? -28.826 -10.722 36.205 1.00 53.09 175 SER A CA 1
ATOM 1386 C C . SER A 1 175 ? -30.201 -10.046 36.243 1.00 53.09 175 SER A C 1
ATOM 1388 O O . SER A 1 175 ? -30.540 -9.453 37.267 1.00 53.09 175 SER A O 1
ATOM 1390 N N . GLN A 1 176 ? -30.962 -10.110 35.147 1.00 49.72 176 GLN A N 1
ATOM 1391 C CA . GLN A 1 176 ? -32.404 -9.847 35.109 1.00 49.72 176 GLN A CA 1
ATOM 1392 C C . GLN A 1 176 ? -33.160 -11.171 35.166 1.00 49.72 176 GLN A C 1
ATOM 1394 O O . GLN A 1 176 ? -34.241 -11.174 35.790 1.00 49.72 176 GLN A O 1
#